Protein AF-A0A3D0X7X1-F1 (afdb_monomer)

Radius of gyration: 20.64 Å; Cα contacts (8 Å, |Δi|>4): 61; chains: 1; bounding box: 49×27×70 Å

Solvent-accessible surface area (backbone atoms only — not comparable to full-atom values): 7527 Å² total; per-residue (Å²): 131,89,84,85,72,47,76,47,77,50,76,68,65,94,91,40,70,48,79,48,80,41,84,71,51,63,87,87,46,38,72,70,54,45,52,5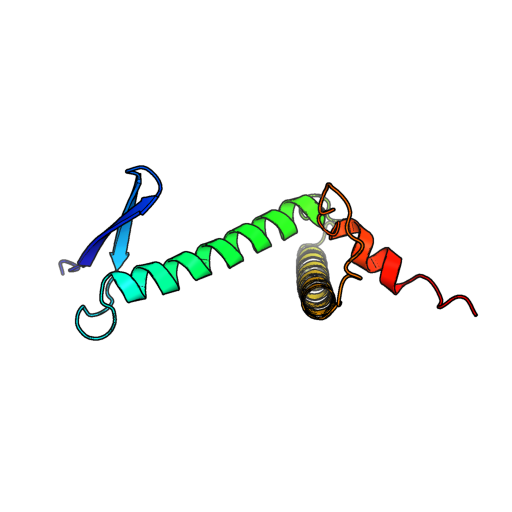5,56,54,56,54,51,53,54,53,55,51,49,54,50,46,48,47,72,66,67,43,72,85,66,70,91,55,90,50,69,72,54,40,51,51,54,51,50,54,52,52,52,50,48,53,52,52,52,52,51,57,73,68,51,79,73,79,87,66,93,58,101,66,85,76,73,80,57,73,82,48,51,65,59,66,70,68,50,75,82,76,130

Mean predicted aligned error: 12.29 Å

Sequence (117 aa):
MPVSLRIVRFQLKDGIFENIITNLSLEEFPPERLKWIYRKRWGIETSFRNLKCILALEQFRSKKTEHILQEIWARLILYNFCMEIVSHAKLPEKIRKHPHKIDIANVPLFLAAPSRP

Structure (mmCIF, N/CA/C/O backbone):
data_AF-A0A3D0X7X1-F1
#
_entry.id   AF-A0A3D0X7X1-F1
#
loop_
_atom_site.group_PDB
_atom_site.id
_atom_site.type_symbol
_atom_site.label_atom_id
_atom_site.label_alt_id
_atom_site.label_comp_id
_atom_site.label_asym_id
_atom_site.label_entity_id
_atom_site.label_seq_id
_atom_site.pdbx_PDB_ins_code
_atom_site.Cartn_x
_atom_site.Cartn_y
_atom_site.Cartn_z
_atom_site.occupancy
_atom_site.B_iso_or_equiv
_atom_site.auth_seq_id
_atom_site.auth_comp_id
_atom_site.auth_asym_id
_atom_site.auth_atom_id
_atom_site.pdbx_PDB_model_num
ATOM 1 N N . MET A 1 1 ? -5.543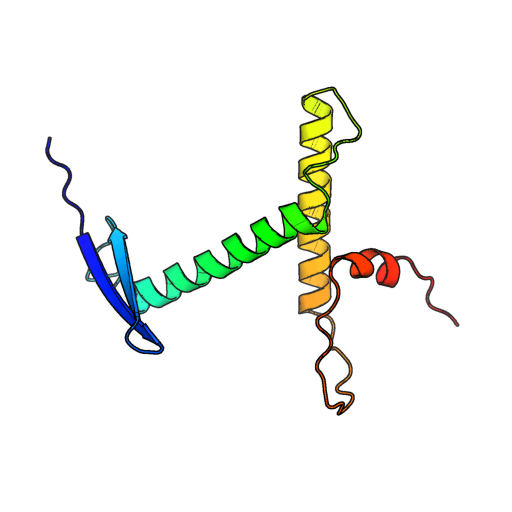 5.497 28.454 1.00 66.62 1 MET A N 1
ATOM 2 C CA . MET A 1 1 ? -6.954 5.543 28.011 1.00 66.62 1 MET A CA 1
ATOM 3 C C . MET A 1 1 ? -7.212 4.340 27.118 1.00 66.62 1 MET A C 1
ATOM 5 O O . MET A 1 1 ? -6.344 4.059 26.296 1.00 66.62 1 MET A O 1
ATOM 9 N N . PRO A 1 2 ? -8.324 3.608 27.283 1.00 84.50 2 PRO A N 1
ATOM 10 C CA . PRO A 1 2 ? -8.686 2.543 26.352 1.00 84.50 2 PRO A CA 1
ATOM 11 C C . PRO A 1 2 ? -9.065 3.135 24.984 1.00 84.50 2 PRO A C 1
ATOM 13 O O . PRO A 1 2 ? -9.739 4.161 24.917 1.00 84.50 2 PRO A O 1
ATOM 16 N N . VAL A 1 3 ? -8.618 2.499 23.898 1.00 85.25 3 VAL A N 1
ATOM 17 C CA . VAL A 1 3 ? -8.988 2.864 22.520 1.00 85.25 3 VAL A CA 1
ATOM 18 C C . VAL A 1 3 ? -10.194 2.021 22.112 1.00 85.25 3 VAL A C 1
ATOM 20 O O . VAL A 1 3 ? -10.130 0.795 22.163 1.00 85.25 3 VAL A O 1
ATOM 23 N N . SER A 1 4 ? -11.288 2.672 21.713 1.00 87.12 4 SER A N 1
ATOM 24 C CA . SER A 1 4 ? -12.462 1.997 21.149 1.00 87.12 4 SER A CA 1
ATOM 25 C C . SER A 1 4 ? -12.287 1.818 19.642 1.00 87.12 4 SER A C 1
ATOM 27 O O . SER A 1 4 ? -11.909 2.758 18.943 1.00 87.12 4 SER A O 1
ATOM 29 N N . LEU A 1 5 ? -12.547 0.610 19.144 1.00 91.81 5 LEU A N 1
ATOM 30 C CA . LEU A 1 5 ? -12.426 0.250 17.733 1.00 91.81 5 LEU A CA 1
ATOM 31 C C . LEU A 1 5 ? -13.700 -0.458 17.276 1.00 91.81 5 LEU A C 1
ATOM 33 O O . LEU A 1 5 ? -14.259 -1.283 17.998 1.00 91.81 5 LEU A O 1
ATOM 37 N N . ARG A 1 6 ? -14.137 -0.169 16.050 1.00 93.00 6 ARG A N 1
ATOM 38 C CA . ARG A 1 6 ? -15.273 -0.835 15.416 1.00 93.00 6 ARG A CA 1
ATOM 39 C C . ARG A 1 6 ? -14.777 -2.025 14.604 1.00 93.00 6 ARG A C 1
ATOM 41 O O . ARG A 1 6 ? -13.871 -1.888 13.784 1.00 93.00 6 ARG A O 1
ATOM 48 N N . ILE A 1 7 ? -15.413 -3.176 14.800 1.00 94.06 7 ILE A N 1
ATOM 49 C CA . ILE A 1 7 ? -15.170 -4.388 14.012 1.00 94.06 7 ILE A CA 1
ATOM 50 C C . ILE A 1 7 ? -16.338 -4.571 13.048 1.00 94.06 7 ILE A C 1
ATOM 52 O O . ILE A 1 7 ? -17.499 -4.552 13.454 1.00 94.06 7 ILE A O 1
ATOM 56 N N . VAL A 1 8 ? -16.035 -4.743 11.766 1.00 94.25 8 VAL A N 1
ATOM 57 C CA . VAL A 1 8 ? -17.024 -4.964 10.711 1.00 94.25 8 VAL A CA 1
ATOM 58 C C . VAL A 1 8 ? -16.704 -6.271 10.006 1.00 94.25 8 VAL A C 1
ATOM 60 O O . VAL A 1 8 ? -15.589 -6.457 9.526 1.00 94.25 8 VAL A O 1
ATOM 63 N N . ARG A 1 9 ? -17.691 -7.166 9.930 1.00 93.56 9 ARG A N 1
ATOM 64 C CA . ARG A 1 9 ? -17.598 -8.441 9.215 1.00 93.56 9 ARG A CA 1
ATOM 65 C C . ARG A 1 9 ? -18.588 -8.445 8.063 1.00 93.56 9 ARG A C 1
ATOM 67 O O . ARG A 1 9 ? -19.771 -8.199 8.275 1.00 93.56 9 ARG A O 1
ATOM 74 N N . PHE A 1 10 ? -18.119 -8.754 6.862 1.00 91.12 10 PHE A N 1
ATOM 75 C CA . PHE A 1 10 ? -18.982 -8.949 5.698 1.00 91.12 10 PHE A CA 1
ATOM 76 C C . PHE A 1 10 ? -18.546 -10.171 4.893 1.00 91.12 10 PHE A C 1
ATOM 78 O O . PHE A 1 10 ? -17.385 -10.582 4.915 1.00 91.12 10 PHE A O 1
ATOM 85 N N . GLN A 1 11 ? -19.504 -10.775 4.192 1.00 88.69 11 GLN A N 1
ATOM 86 C CA . GLN A 1 11 ? -19.258 -11.936 3.347 1.00 88.69 11 GLN A CA 1
ATOM 87 C C . GLN A 1 11 ? -18.754 -11.494 1.966 1.00 88.69 11 GLN A C 1
ATOM 89 O O . GLN A 1 11 ? -19.269 -10.544 1.358 1.00 88.69 11 GLN A O 1
ATOM 94 N N . LEU A 1 12 ? -17.723 -12.183 1.484 1.00 84.50 12 LEU A N 1
ATOM 95 C CA . LEU A 1 12 ? -17.198 -12.084 0.127 1.00 84.50 12 LEU A CA 1
ATOM 96 C C . LEU A 1 12 ? -17.932 -13.096 -0.771 1.00 84.50 12 LEU A C 1
ATOM 98 O O . LEU A 1 12 ? -19.160 -13.093 -0.823 1.00 84.50 12 LEU A O 1
ATOM 102 N N . LYS A 1 13 ? -17.193 -13.933 -1.504 1.00 84.81 13 LYS A N 1
ATOM 103 C CA . LYS A 1 13 ? -17.720 -15.043 -2.306 1.00 84.81 13 LYS A CA 1
ATOM 104 C C . LYS A 1 13 ? -17.460 -16.366 -1.586 1.00 84.81 13 LYS A C 1
ATOM 106 O O . LYS A 1 13 ? -16.578 -16.436 -0.734 1.00 84.81 13 LYS A O 1
ATOM 111 N N . ASP A 1 14 ? -18.242 -17.387 -1.925 1.00 82.44 14 ASP A N 1
ATOM 112 C CA . ASP A 1 14 ? -17.987 -18.784 -1.545 1.00 82.44 14 ASP A CA 1
ATOM 113 C C . ASP A 1 14 ? -17.861 -19.024 -0.028 1.00 82.44 14 ASP A C 1
ATOM 115 O O . ASP A 1 14 ? -17.032 -19.797 0.437 1.00 82.44 14 ASP A O 1
ATOM 119 N N . GLY A 1 15 ? -18.670 -18.323 0.776 1.00 86.19 15 GLY A N 1
ATOM 120 C CA . GLY A 1 15 ? -18.666 -18.494 2.239 1.00 86.19 15 GLY A CA 1
ATOM 121 C C . GLY A 1 15 ? -17.485 -17.842 2.967 1.00 86.19 15 GLY A C 1
ATOM 122 O O . GLY A 1 15 ? -17.416 -17.915 4.193 1.00 86.19 15 GLY A O 1
ATOM 123 N N . ILE A 1 16 ? -16.579 -17.171 2.250 1.00 88.94 16 ILE A N 1
ATOM 124 C CA . ILE A 1 16 ? -15.431 -16.479 2.842 1.00 88.94 16 ILE A CA 1
ATOM 125 C C . ILE A 1 16 ? -15.894 -15.158 3.461 1.00 88.94 16 ILE A C 1
ATOM 127 O O . ILE A 1 16 ? -16.648 -14.396 2.852 1.00 88.94 16 ILE A O 1
ATOM 131 N N . PHE A 1 17 ? -15.416 -14.870 4.670 1.00 89.81 17 PHE A N 1
ATOM 132 C CA . PHE A 1 17 ? -15.679 -13.618 5.375 1.00 89.81 17 PHE A CA 1
ATOM 133 C C . PHE A 1 17 ? -14.417 -12.778 5.481 1.00 89.81 17 PHE A C 1
ATOM 135 O O . PHE A 1 17 ? -13.327 -13.302 5.700 1.00 89.81 17 PHE A O 1
ATOM 142 N N . GLU A 1 18 ? -14.595 -11.469 5.398 1.00 89.31 18 GLU A N 1
ATOM 14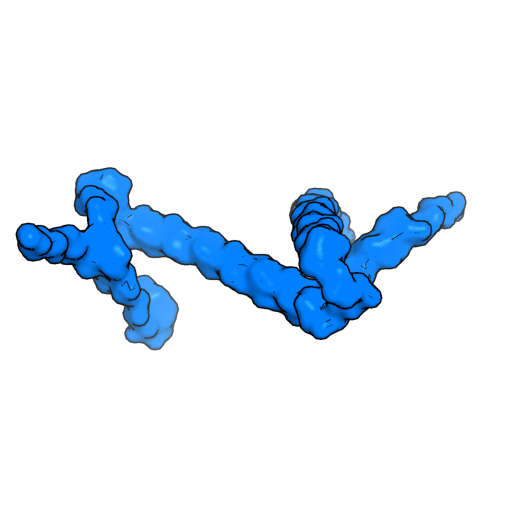3 C CA . GLU A 1 18 ? -13.548 -10.491 5.647 1.00 89.31 18 GLU A CA 1
ATOM 144 C C . GLU A 1 18 ? -13.904 -9.683 6.895 1.00 89.31 18 GLU A C 1
ATOM 146 O O . GLU A 1 18 ? -15.065 -9.311 7.100 1.00 89.31 18 GLU A O 1
ATOM 151 N N . ASN A 1 19 ? -12.906 -9.459 7.752 1.00 93.19 19 ASN A N 1
ATOM 152 C CA . ASN A 1 19 ? -13.048 -8.722 9.002 1.00 93.19 19 ASN A CA 1
ATOM 153 C C . ASN A 1 19 ? -12.168 -7.476 8.944 1.00 93.19 19 ASN A C 1
ATOM 155 O O . ASN A 1 19 ? -10.960 -7.577 8.736 1.00 93.19 19 ASN A O 1
ATOM 159 N N . ILE A 1 20 ? -12.769 -6.313 9.163 1.00 92.62 20 ILE A N 1
ATOM 160 C CA . ILE A 1 20 ? -12.081 -5.025 9.168 1.00 92.62 20 ILE A CA 1
ATOM 161 C C . ILE A 1 20 ? -12.204 -4.397 10.548 1.00 92.62 20 ILE A C 1
ATOM 163 O O . ILE A 1 20 ? -13.292 -4.329 11.118 1.00 92.62 20 ILE 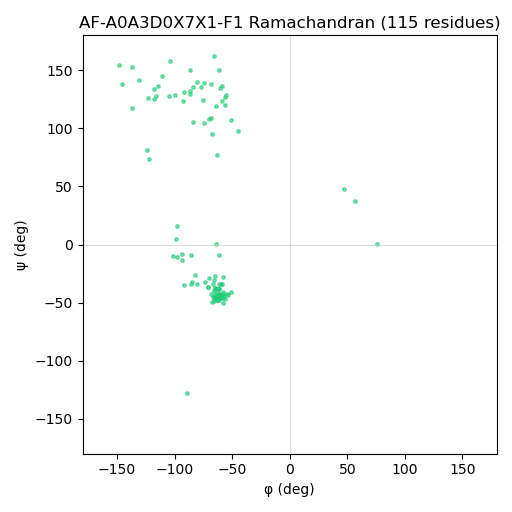A O 1
ATOM 167 N N . ILE A 1 21 ? -11.080 -3.891 11.049 1.00 93.75 21 ILE A N 1
ATOM 168 C CA . ILE A 1 21 ? -11.019 -3.027 12.226 1.00 93.75 21 ILE A CA 1
ATOM 169 C C . ILE A 1 21 ? -10.893 -1.587 11.733 1.00 93.75 21 ILE A C 1
ATOM 171 O O . ILE A 1 21 ? -10.040 -1.285 10.898 1.00 93.75 21 ILE A O 1
ATOM 175 N N . THR A 1 22 ? -11.752 -0.696 12.217 1.00 92.88 22 THR A N 1
ATOM 176 C CA . THR A 1 22 ? -11.776 0.701 11.780 1.00 92.88 22 THR A CA 1
ATOM 177 C C . THR A 1 22 ? -12.213 1.643 12.900 1.00 92.88 22 THR A C 1
ATOM 179 O O . THR A 1 22 ? -12.919 1.248 13.825 1.00 92.88 22 THR A O 1
ATOM 182 N N . ASN A 1 23 ? -11.794 2.903 12.811 1.00 93.56 23 ASN A N 1
ATOM 183 C CA . ASN A 1 23 ? -12.307 4.016 13.611 1.00 93.56 23 ASN A CA 1
ATOM 184 C C . ASN A 1 23 ? -13.360 4.846 12.848 1.00 93.56 23 ASN A C 1
ATOM 186 O O . ASN A 1 23 ? -13.805 5.874 13.350 1.00 93.56 23 ASN A O 1
ATOM 190 N N . LEU A 1 24 ? -13.741 4.425 11.637 1.00 92.56 24 LEU A N 1
ATOM 191 C CA . LEU A 1 24 ? -14.714 5.125 10.804 1.00 92.56 24 LEU A CA 1
ATOM 192 C C . LEU A 1 24 ? -16.148 4.932 11.325 1.00 92.56 24 LEU A C 1
ATOM 194 O O . LEU A 1 24 ? -16.545 3.824 11.716 1.00 92.56 24 LEU A O 1
ATOM 198 N N . SER A 1 25 ? -16.932 6.013 11.287 1.00 92.56 25 SER A N 1
ATOM 199 C CA . SER A 1 25 ? -18.314 6.057 11.779 1.00 92.56 25 SER A CA 1
ATOM 200 C C . SER A 1 25 ? -19.232 5.091 11.024 1.00 92.56 25 SER A C 1
ATOM 202 O O . SER A 1 25 ? -19.013 4.765 9.853 1.00 92.56 25 SER A O 1
ATOM 204 N N . LEU A 1 26 ? -20.258 4.586 11.709 1.00 91.81 26 LEU A N 1
ATOM 205 C CA . LEU A 1 26 ? -21.236 3.672 11.112 1.00 91.81 26 LEU A CA 1
ATOM 206 C C . LEU A 1 26 ? -22.143 4.399 10.121 1.00 91.81 26 LEU A C 1
ATOM 208 O O . LEU A 1 26 ? -22.478 3.834 9.081 1.00 91.81 26 LEU A O 1
ATOM 212 N N . GLU A 1 27 ? -22.485 5.644 10.435 1.00 93.00 27 GLU A N 1
ATOM 213 C CA . GLU A 1 27 ? -23.399 6.491 9.680 1.00 93.00 27 GLU A CA 1
ATOM 214 C C . GLU A 1 27 ? -22.812 6.861 8.313 1.00 93.00 27 GLU A C 1
ATOM 216 O O . GLU A 1 27 ? -23.489 6.752 7.293 1.00 93.00 27 GLU A O 1
ATOM 221 N N . GLU A 1 28 ? -21.534 7.249 8.268 1.00 93.50 28 GLU A N 1
ATOM 222 C CA . GLU A 1 28 ? -20.876 7.648 7.019 1.00 93.50 28 GLU A CA 1
ATOM 223 C C . GLU A 1 28 ? -20.296 6.445 6.257 1.00 93.50 28 GLU A C 1
ATOM 225 O O . GLU A 1 28 ? -20.307 6.414 5.017 1.00 93.50 28 GLU A O 1
ATOM 230 N N . PHE A 1 29 ? -19.822 5.430 6.993 1.00 93.94 29 PHE A N 1
ATOM 231 C CA . PHE A 1 29 ? -19.178 4.230 6.460 1.00 93.94 29 PHE A CA 1
ATOM 232 C C . PHE A 1 29 ? -19.911 2.952 6.901 1.00 93.94 29 PHE A C 1
ATOM 234 O O . PHE A 1 29 ? -19.412 2.174 7.733 1.00 93.94 29 PHE A O 1
ATOM 241 N N . PRO A 1 30 ? -21.091 2.678 6.316 1.00 93.81 30 PRO A N 1
ATOM 242 C CA . PRO A 1 30 ? -21.769 1.404 6.505 1.00 93.81 30 PRO A CA 1
ATOM 243 C C . PRO A 1 30 ? -20.950 0.248 5.893 1.00 93.81 30 PRO A C 1
ATOM 245 O O . PRO A 1 30 ? -20.073 0.485 5.052 1.00 93.81 30 PRO A O 1
ATOM 248 N N . PRO A 1 31 ? -21.226 -1.015 6.275 1.00 92.50 31 PRO A N 1
ATOM 249 C CA . PRO A 1 31 ? -20.452 -2.180 5.834 1.00 92.50 31 PRO A CA 1
ATOM 250 C C . PRO A 1 31 ? -20.248 -2.284 4.316 1.00 92.50 31 PRO A C 1
ATOM 252 O O . PRO A 1 31 ? -19.135 -2.551 3.872 1.00 92.50 31 PRO A O 1
ATOM 255 N N . GLU A 1 32 ? -21.271 -1.993 3.508 1.00 90.88 32 GLU A N 1
ATOM 256 C CA . GLU A 1 32 ? -21.165 -2.035 2.040 1.00 90.88 32 GLU A CA 1
ATOM 257 C C . GLU A 1 32 ? -20.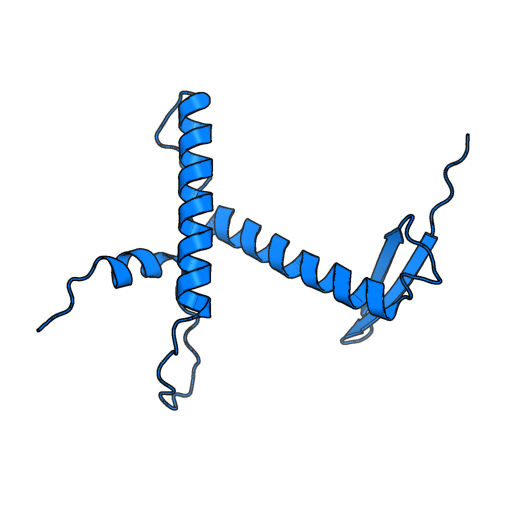195 -0.985 1.484 1.00 90.88 32 GLU A C 1
ATOM 259 O O . GLU A 1 32 ? -19.411 -1.256 0.569 1.00 90.88 32 GLU A O 1
ATOM 264 N N . ARG A 1 33 ? -20.179 0.212 2.082 1.00 91.62 33 ARG A N 1
ATOM 265 C CA . ARG A 1 33 ? -19.234 1.263 1.700 1.00 91.62 33 ARG A CA 1
ATOM 266 C C . ARG A 1 33 ? -17.812 0.876 2.088 1.00 91.62 33 ARG A C 1
ATOM 268 O O . ARG 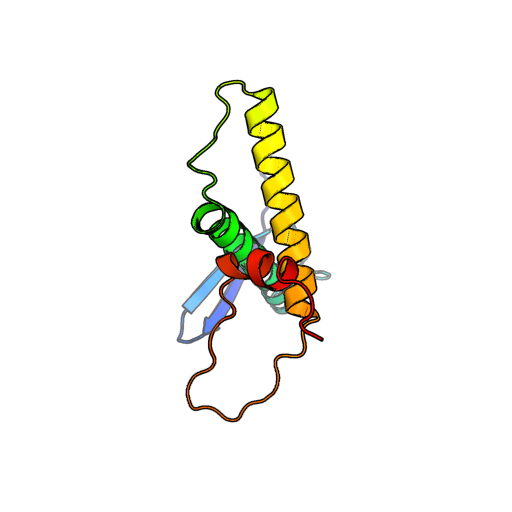A 1 33 ? -16.902 1.037 1.279 1.00 91.62 33 ARG A O 1
ATOM 275 N N . LEU A 1 34 ? -17.622 0.314 3.284 1.00 92.25 34 LEU A N 1
ATOM 276 C CA . LEU A 1 34 ? -16.323 -0.205 3.721 1.00 92.25 34 LEU A CA 1
ATOM 277 C C . LEU A 1 34 ? -15.824 -1.313 2.796 1.00 92.25 34 LEU A C 1
ATOM 279 O O . LEU A 1 34 ? -14.675 -1.262 2.370 1.00 92.25 34 LEU A O 1
ATOM 283 N N . LYS A 1 35 ? -16.689 -2.254 2.409 1.00 90.38 35 LYS A N 1
ATOM 284 C CA . LYS A 1 35 ? -16.373 -3.313 1.444 1.00 90.38 35 LYS A CA 1
ATOM 285 C C . LYS A 1 35 ? -15.897 -2.739 0.108 1.00 90.38 35 LYS A C 1
ATOM 287 O O . LYS A 1 35 ? -14.892 -3.194 -0.438 1.00 90.38 35 LYS A O 1
ATOM 292 N N . TRP A 1 36 ? -16.564 -1.707 -0.410 1.00 89.06 36 TRP A N 1
ATOM 293 C CA . TRP A 1 36 ? -16.151 -1.042 -1.649 1.00 89.06 36 TRP A CA 1
ATOM 294 C C . TRP A 1 36 ? -14.801 -0.320 -1.522 1.00 89.06 36 TRP A C 1
ATOM 296 O O . TRP A 1 36 ? -13.942 -0.483 -2.392 1.00 89.06 36 TRP A O 1
ATOM 306 N N . ILE A 1 37 ? -14.581 0.439 -0.442 1.00 89.62 37 ILE A N 1
ATOM 307 C CA . ILE A 1 37 ? -13.311 1.146 -0.195 1.00 89.62 37 ILE A CA 1
ATOM 308 C C . ILE A 1 37 ? -12.174 0.138 -0.011 1.00 89.62 37 ILE A C 1
ATOM 310 O O . ILE A 1 37 ? -11.121 0.265 -0.635 1.00 89.62 37 ILE A O 1
ATOM 314 N N . TYR A 1 38 ? -12.388 -0.898 0.798 1.00 87.62 38 TYR A N 1
ATOM 315 C CA . TYR A 1 38 ? -11.368 -1.901 1.079 1.00 87.62 38 TYR A CA 1
ATOM 316 C C . TYR A 1 38 ? -11.024 -2.726 -0.163 1.00 87.62 38 TYR A C 1
ATOM 318 O O . TYR A 1 38 ? -9.856 -3.007 -0.415 1.00 87.62 38 TYR A O 1
ATOM 326 N N . ARG A 1 39 ? -12.000 -2.992 -1.041 1.00 85.25 39 ARG A N 1
ATOM 327 C CA . ARG A 1 39 ? -11.733 -3.589 -2.357 1.00 85.25 39 ARG A CA 1
ATOM 328 C C . ARG A 1 39 ? -10.801 -2.730 -3.220 1.00 85.25 39 ARG A C 1
ATOM 330 O O . ARG A 1 39 ? -10.002 -3.288 -3.970 1.00 85.25 39 ARG A O 1
ATOM 337 N N . LYS A 1 40 ? -10.853 -1.395 -3.130 1.00 85.88 40 LYS A N 1
ATOM 338 C CA . LYS A 1 40 ? -9.904 -0.526 -3.858 1.00 85.88 40 LYS A CA 1
ATOM 339 C C . LYS A 1 40 ? -8.468 -0.684 -3.358 1.00 85.88 40 LYS A C 1
ATOM 341 O O . LYS A 1 40 ? -7.544 -0.585 -4.161 1.00 85.88 40 LYS A O 1
ATOM 346 N N . ARG A 1 41 ? -8.279 -0.996 -2.071 1.00 85.31 41 ARG A N 1
ATOM 347 C CA . ARG A 1 41 ? -6.963 -1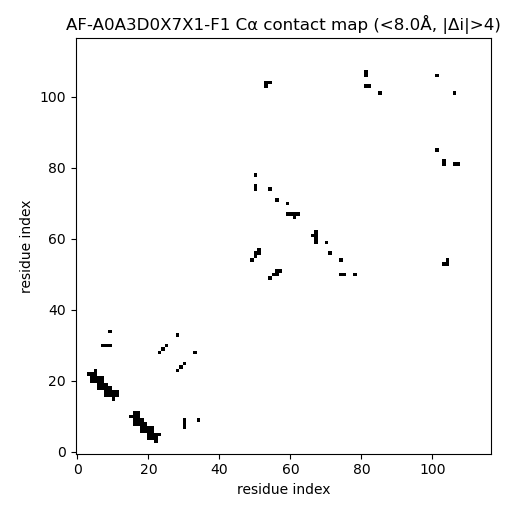.278 -1.474 1.00 85.31 41 ARG A CA 1
ATOM 348 C C . ARG A 1 41 ? -6.260 -2.446 -2.168 1.00 85.31 41 ARG A C 1
ATOM 350 O O . ARG A 1 41 ? -5.074 -2.347 -2.463 1.00 85.31 41 ARG A O 1
ATOM 357 N N . TRP A 1 42 ? -6.999 -3.504 -2.505 1.00 79.75 42 TRP A N 1
ATOM 358 C CA . TRP A 1 42 ? -6.450 -4.678 -3.197 1.00 79.75 42 TRP A CA 1
ATOM 359 C C . TRP A 1 42 ? -5.819 -4.335 -4.556 1.00 79.75 42 TRP A C 1
ATOM 361 O O . TRP A 1 42 ? -4.813 -4.925 -4.958 1.00 79.75 42 TRP A O 1
ATOM 371 N N . GLY A 1 43 ? -6.385 -3.345 -5.256 1.00 78.56 43 GLY A N 1
ATOM 372 C CA . GLY A 1 43 ? -5.808 -2.828 -6.497 1.00 78.56 43 GLY A CA 1
ATOM 373 C C . GLY A 1 43 ? -4.393 -2.292 -6.277 1.00 78.56 43 GLY A C 1
ATOM 374 O O . GLY A 1 43 ? -3.478 -2.663 -7.003 1.00 78.56 43 GLY A O 1
ATOM 375 N N . ILE A 1 44 ? -4.197 -1.508 -5.215 1.00 80.94 44 ILE A N 1
ATOM 376 C CA . ILE A 1 44 ? -2.893 -0.944 -4.842 1.00 80.94 44 ILE A CA 1
ATOM 377 C C . ILE A 1 44 ? -1.901 -2.048 -4.451 1.00 80.94 44 ILE A C 1
ATOM 379 O O . ILE A 1 44 ? -0.756 -2.028 -4.896 1.00 80.94 44 ILE A O 1
ATOM 383 N N . GLU A 1 45 ? -2.324 -3.039 -3.663 1.00 80.25 45 GLU A N 1
ATOM 384 C CA . GLU A 1 45 ? -1.461 -4.168 -3.275 1.00 80.25 45 GLU A CA 1
ATOM 385 C C . GLU A 1 45 ? -0.987 -4.975 -4.487 1.00 80.25 45 GLU A C 1
ATOM 387 O O . GLU A 1 45 ? 0.190 -5.329 -4.589 1.00 80.25 45 GLU A O 1
ATOM 392 N N . THR A 1 46 ? -1.889 -5.212 -5.440 1.00 79.25 46 THR A N 1
ATOM 393 C CA . THR A 1 46 ? -1.557 -5.883 -6.701 1.00 79.25 46 THR A CA 1
ATOM 394 C C . THR A 1 46 ? -0.563 -5.052 -7.514 1.00 79.25 46 THR A C 1
ATOM 396 O O . THR A 1 46 ? 0.413 -5.601 -8.027 1.00 79.25 46 THR A O 1
ATOM 399 N N . SER A 1 47 ? -0.749 -3.731 -7.580 1.00 76.25 47 SER A N 1
ATOM 400 C CA . SER A 1 47 ? 0.186 -2.821 -8.247 1.00 76.25 47 SER A CA 1
ATOM 401 C C . SER A 1 47 ? 1.570 -2.832 -7.600 1.00 76.25 47 SER A C 1
ATOM 403 O O . SER A 1 47 ? 2.565 -2.948 -8.308 1.00 76.25 47 SER A O 1
ATOM 405 N N . PHE A 1 48 ? 1.668 -2.803 -6.266 1.00 75.56 48 PHE A N 1
ATOM 406 C CA . PHE A 1 48 ? 2.958 -2.913 -5.575 1.00 75.56 48 PHE A CA 1
ATOM 407 C C . PHE A 1 48 ? 3.624 -4.274 -5.778 1.00 75.56 48 PHE A C 1
ATOM 409 O O . PHE A 1 48 ? 4.845 -4.337 -5.920 1.00 75.56 48 PHE A O 1
ATOM 416 N N . ARG A 1 49 ? 2.851 -5.365 -5.819 1.00 78.31 49 ARG A N 1
ATOM 417 C CA . ARG A 1 49 ? 3.384 -6.690 -6.163 1.00 78.31 49 ARG A CA 1
ATOM 418 C C . ARG A 1 49 ? 3.968 -6.691 -7.573 1.00 78.31 49 ARG A C 1
ATOM 420 O O . ARG A 1 49 ? 5.093 -7.142 -7.759 1.00 78.31 49 ARG A O 1
ATOM 427 N N . ASN A 1 50 ? 3.234 -6.150 -8.541 1.00 72.38 50 ASN A N 1
ATOM 428 C CA . ASN A 1 50 ? 3.703 -6.020 -9.917 1.00 72.38 50 ASN A CA 1
ATOM 429 C C . ASN A 1 50 ? 4.957 -5.145 -9.990 1.00 72.38 50 ASN A C 1
ATOM 431 O O . ASN A 1 50 ? 5.924 -5.537 -10.625 1.00 72.38 50 ASN A O 1
ATOM 435 N N . LEU A 1 51 ? 4.992 -4.018 -9.280 1.00 74.12 51 LEU A N 1
ATOM 436 C CA . LEU A 1 51 ? 6.164 -3.149 -9.207 1.00 74.12 51 LEU A CA 1
ATOM 437 C C . LEU A 1 51 ? 7.403 -3.909 -8.707 1.00 74.12 51 LEU A C 1
ATOM 439 O O . LEU A 1 51 ? 8.469 -3.819 -9.310 1.00 74.12 51 LEU A O 1
ATOM 443 N N . LYS A 1 52 ? 7.260 -4.691 -7.629 1.00 73.31 52 LYS A N 1
ATOM 444 C CA . LYS A 1 52 ? 8.359 -5.476 -7.048 1.00 73.31 52 LYS A CA 1
ATOM 445 C C . LYS A 1 52 ? 8.837 -6.585 -7.985 1.00 73.31 52 LYS A C 1
ATOM 447 O O . LYS A 1 52 ? 10.035 -6.689 -8.228 1.00 73.31 52 LYS A O 1
ATOM 452 N N . CYS A 1 53 ? 7.909 -7.374 -8.529 1.00 68.44 53 CYS A N 1
ATOM 453 C CA . CYS A 1 53 ? 8.234 -8.557 -9.325 1.00 68.44 53 CYS A CA 1
ATOM 454 C C . CYS A 1 53 ? 8.606 -8.241 -10.785 1.00 68.44 53 CYS A C 1
ATOM 456 O O . CYS A 1 53 ? 9.433 -8.942 -11.354 1.00 68.44 53 CYS A O 1
ATOM 458 N N . ILE A 1 54 ? 8.000 -7.222 -11.405 1.00 64.94 54 ILE A N 1
ATOM 459 C CA . ILE A 1 54 ? 8.147 -6.930 -12.845 1.00 64.94 54 ILE A CA 1
ATOM 460 C C . ILE A 1 54 ? 9.289 -5.944 -13.107 1.00 64.94 54 ILE A C 1
ATOM 462 O O . ILE A 1 54 ? 9.991 -6.077 -14.102 1.00 64.94 54 ILE A O 1
ATOM 466 N N . LEU A 1 55 ? 9.524 -4.971 -12.220 1.00 63.78 55 LEU A N 1
ATOM 467 C CA . LEU A 1 55 ? 10.539 -3.927 -12.444 1.00 63.78 55 LEU A CA 1
ATOM 468 C C . LEU A 1 55 ? 11.876 -4.208 -11.757 1.00 63.78 55 LEU A C 1
ATOM 470 O O . LEU A 1 55 ? 12.694 -3.295 -11.614 1.00 63.78 55 LEU A O 1
ATOM 474 N N . ALA A 1 56 ? 12.085 -5.457 -11.330 1.00 65.00 56 ALA A N 1
ATOM 475 C CA . ALA A 1 56 ? 13.314 -5.920 -10.696 1.00 65.00 56 ALA A CA 1
ATOM 476 C C . ALA A 1 56 ? 13.800 -4.961 -9.593 1.00 65.00 56 ALA A C 1
ATOM 478 O O . ALA A 1 56 ? 14.974 -4.599 -9.540 1.00 65.00 56 ALA A O 1
ATOM 479 N N . LEU A 1 57 ? 12.900 -4.547 -8.691 1.00 63.03 57 LEU A N 1
ATOM 480 C CA . LEU A 1 57 ? 13.259 -3.729 -7.519 1.00 63.03 57 LEU A CA 1
ATOM 481 C C . LEU A 1 57 ? 14.189 -4.462 -6.531 1.00 63.03 57 LEU A C 1
ATOM 483 O O . LEU A 1 57 ? 14.560 -3.905 -5.506 1.00 63.03 57 LEU A O 1
ATOM 487 N N . GLU A 1 58 ? 14.570 -5.700 -6.834 1.00 63.03 58 GLU A N 1
ATOM 488 C CA . GLU A 1 58 ? 15.575 -6.485 -6.115 1.00 63.03 58 GLU A CA 1
ATOM 489 C C . GLU A 1 58 ? 16.981 -6.349 -6.735 1.00 63.03 58 GLU A C 1
ATOM 491 O O . GLU A 1 58 ? 17.961 -6.800 -6.150 1.00 63.03 58 GLU A O 1
ATOM 496 N N . GLN A 1 59 ? 17.105 -5.706 -7.904 1.00 72.12 59 GLN A N 1
ATOM 497 C CA . GLN A 1 59 ? 18.354 -5.551 -8.655 1.00 72.12 59 GLN A CA 1
ATOM 498 C C . GLN A 1 59 ? 18.640 -4.067 -8.918 1.00 72.12 59 GLN A C 1
ATOM 500 O O . GLN A 1 59 ? 18.358 -3.516 -9.987 1.00 72.12 59 GLN A O 1
ATOM 505 N N . PHE A 1 60 ? 19.206 -3.403 -7.911 1.00 81.88 60 PHE A N 1
ATOM 506 C CA . PHE A 1 60 ? 19.693 -2.029 -8.032 1.00 81.88 60 PHE A CA 1
ATOM 507 C C . PHE A 1 60 ? 21.064 -1.998 -8.702 1.00 81.88 60 PHE A C 1
ATOM 509 O O . PHE A 1 60 ? 21.922 -2.836 -8.420 1.00 81.88 60 PHE A O 1
ATOM 516 N N . ARG A 1 61 ? 21.288 -1.016 -9.583 1.00 83.69 61 ARG A N 1
ATOM 517 C CA . ARG A 1 61 ? 22.601 -0.840 -10.223 1.00 83.69 61 ARG A CA 1
ATOM 518 C C . ARG A 1 61 ? 23.549 -0.028 -9.356 1.00 83.69 61 ARG A C 1
ATOM 520 O O . ARG A 1 61 ? 24.757 -0.255 -9.387 1.00 83.69 61 ARG A O 1
ATOM 527 N N . SER A 1 62 ? 23.018 0.907 -8.578 1.00 85.62 62 SER A N 1
ATOM 528 C CA . SER A 1 62 ? 23.808 1.695 -7.645 1.00 85.62 62 SER A CA 1
ATOM 529 C C . SER A 1 62 ? 23.973 1.012 -6.288 1.00 85.62 62 SER A C 1
ATOM 531 O O . SER A 1 62 ? 23.091 0.308 -5.806 1.00 85.62 62 SER A O 1
ATOM 533 N N . LYS A 1 63 ? 25.106 1.293 -5.634 1.00 87.75 63 LYS A N 1
ATOM 534 C CA . LYS A 1 63 ? 25.381 0.940 -4.230 1.00 87.75 63 LYS A CA 1
ATOM 535 C C . LYS A 1 63 ? 25.204 2.124 -3.270 1.00 87.75 63 LYS A C 1
ATOM 537 O O . LYS A 1 63 ? 25.249 1.937 -2.061 1.00 87.75 63 LYS A O 1
ATOM 542 N N . LYS A 1 64 ? 25.028 3.347 -3.793 1.00 93.12 64 LYS A N 1
ATOM 543 C CA . LYS A 1 64 ? 24.770 4.551 -2.986 1.00 93.12 64 LYS A CA 1
ATOM 544 C C . LYS A 1 64 ? 23.274 4.688 -2.711 1.00 93.12 64 LYS A C 1
ATOM 546 O O . LYS A 1 64 ? 22.490 4.689 -3.658 1.00 93.12 64 LYS A O 1
ATOM 551 N N . THR A 1 65 ? 22.901 4.888 -1.448 1.00 91.62 65 THR A N 1
ATOM 552 C CA . THR A 1 65 ? 21.502 4.987 -0.991 1.00 91.62 65 THR A CA 1
ATOM 553 C C . THR A 1 65 ? 20.689 6.032 -1.755 1.00 91.62 65 THR A C 1
ATOM 555 O O . THR A 1 65 ? 19.572 5.755 -2.181 1.00 91.62 65 THR A O 1
ATOM 558 N N . GLU A 1 66 ? 21.261 7.212 -1.993 1.00 93.94 66 GLU A N 1
ATOM 559 C CA . GLU A 1 66 ? 20.602 8.305 -2.724 1.00 93.94 66 GLU A CA 1
ATOM 560 C C . GLU A 1 66 ? 20.214 7.896 -4.151 1.00 93.94 66 GLU A C 1
ATOM 562 O O . GLU A 1 66 ? 19.098 8.133 -4.606 1.00 93.94 66 GLU A O 1
ATOM 567 N N . HIS A 1 67 ? 21.118 7.212 -4.848 1.00 92.19 67 HIS A N 1
ATOM 568 C CA . HIS A 1 67 ? 20.875 6.736 -6.206 1.00 92.19 67 HIS A CA 1
ATOM 569 C C . HIS A 1 67 ? 19.913 5.541 -6.228 1.00 92.19 67 HIS A C 1
ATOM 571 O O . HIS A 1 67 ? 19.134 5.413 -7.164 1.00 92.19 67 HIS A O 1
ATOM 577 N N . ILE A 1 68 ? 19.930 4.683 -5.200 1.00 90.06 68 ILE A N 1
ATOM 578 C CA . ILE A 1 68 ? 18.939 3.607 -5.046 1.00 90.06 68 ILE A CA 1
ATOM 579 C C . ILE A 1 68 ? 17.536 4.212 -4.919 1.00 90.06 68 ILE A C 1
ATOM 581 O O . ILE A 1 68 ? 16.605 3.762 -5.582 1.00 90.06 68 ILE A O 1
ATOM 585 N N . LEU A 1 69 ? 17.380 5.280 -4.131 1.00 90.94 69 LEU A N 1
ATOM 586 C CA . LEU A 1 69 ? 16.113 6.005 -4.030 1.00 90.94 69 LEU A CA 1
ATOM 587 C C . LEU A 1 69 ? 15.689 6.586 -5.385 1.00 90.94 69 LEU A C 1
ATOM 589 O O . LEU A 1 69 ? 14.542 6.398 -5.785 1.00 90.94 69 LEU A O 1
ATOM 593 N N . GLN A 1 70 ? 16.600 7.228 -6.123 1.00 92.31 70 GLN A N 1
ATOM 594 C CA . GLN A 1 70 ? 16.315 7.722 -7.479 1.00 92.31 70 GLN A CA 1
ATOM 595 C C . GLN A 1 70 ? 15.866 6.594 -8.418 1.00 92.31 70 GLN A C 1
ATOM 597 O O . GLN A 1 70 ? 14.899 6.743 -9.161 1.00 92.31 70 GLN A O 1
ATOM 602 N N . GLU A 1 71 ? 16.531 5.444 -8.346 1.00 88.88 71 GLU A N 1
ATOM 603 C CA . GLU A 1 71 ? 16.210 4.237 -9.101 1.00 88.88 71 GLU A CA 1
ATOM 604 C C . GLU A 1 71 ? 14.812 3.680 -8.780 1.00 88.88 71 GLU A C 1
ATOM 606 O O . GLU A 1 71 ? 14.119 3.217 -9.693 1.00 88.88 71 GLU A O 1
ATOM 611 N N . ILE A 1 72 ? 14.387 3.732 -7.514 1.00 87.38 72 ILE A N 1
ATOM 612 C CA . ILE A 1 72 ? 13.034 3.353 -7.079 1.00 87.38 72 ILE A CA 1
ATOM 613 C C . ILE A 1 72 ? 12.007 4.342 -7.635 1.00 87.38 72 ILE A C 1
ATOM 615 O O . ILE A 1 72 ? 11.017 3.923 -8.239 1.00 87.38 72 ILE A O 1
ATOM 619 N N . TRP A 1 73 ? 12.249 5.646 -7.476 1.00 89.50 73 TRP A N 1
ATOM 620 C CA . TRP A 1 73 ? 11.338 6.688 -7.951 1.00 89.50 73 TRP A CA 1
ATOM 621 C C . TRP A 1 73 ? 11.160 6.652 -9.469 1.00 89.50 73 TRP A C 1
ATOM 623 O O . TRP A 1 73 ? 10.029 6.691 -9.947 1.00 89.50 73 TRP A O 1
ATOM 633 N N . ALA A 1 74 ? 12.245 6.493 -10.229 1.00 89.31 74 ALA A N 1
ATOM 634 C CA . ALA A 1 74 ? 12.190 6.381 -11.685 1.00 89.31 74 ALA A CA 1
ATOM 635 C C . ALA A 1 74 ? 11.347 5.175 -12.137 1.00 89.31 74 ALA A C 1
ATOM 637 O O . ALA A 1 74 ? 10.501 5.308 -13.022 1.00 89.31 74 ALA A O 1
ATOM 638 N N . ARG A 1 75 ? 11.521 4.011 -11.493 1.00 85.56 75 ARG A N 1
ATOM 639 C CA . ARG A 1 75 ? 10.728 2.802 -11.780 1.00 85.56 75 ARG A CA 1
ATOM 640 C C . ARG A 1 75 ? 9.251 2.983 -11.413 1.00 85.56 75 ARG A C 1
ATOM 642 O O . ARG A 1 75 ? 8.390 2.557 -12.177 1.00 85.56 75 ARG A O 1
ATOM 649 N N . LEU A 1 76 ? 8.946 3.640 -10.290 1.00 87.06 76 LEU A N 1
ATOM 650 C CA . LEU A 1 76 ? 7.570 3.939 -9.876 1.00 87.06 76 LEU A CA 1
ATOM 651 C C . LEU A 1 76 ? 6.865 4.870 -10.872 1.00 87.06 76 LEU A C 1
ATOM 653 O O . LEU A 1 76 ? 5.728 4.616 -11.264 1.00 87.06 76 LEU A O 1
ATOM 657 N N . ILE A 1 77 ? 7.552 5.926 -11.310 1.00 89.56 77 ILE A N 1
ATOM 658 C CA . ILE A 1 77 ? 7.033 6.873 -12.301 1.00 89.56 77 ILE A CA 1
ATOM 659 C C . ILE A 1 77 ? 6.782 6.159 -13.634 1.00 89.56 77 ILE A C 1
ATOM 661 O O . ILE A 1 77 ? 5.690 6.273 -14.191 1.00 89.56 77 ILE A O 1
ATOM 665 N N . LEU A 1 78 ? 7.749 5.367 -14.112 1.00 86.62 78 LEU A N 1
ATOM 666 C CA . LEU A 1 78 ? 7.609 4.582 -15.341 1.00 86.62 78 LEU A CA 1
ATOM 667 C C . LEU A 1 78 ? 6.413 3.626 -15.273 1.00 86.62 78 LEU A C 1
ATOM 669 O O . LEU A 1 78 ? 5.644 3.542 -16.229 1.00 86.62 78 LEU A O 1
ATOM 673 N N . TYR A 1 79 ? 6.237 2.932 -14.146 1.00 83.75 79 TYR A N 1
ATOM 674 C CA . TYR A 1 79 ? 5.094 2.050 -13.927 1.00 83.75 79 TYR A CA 1
ATOM 675 C C . TYR A 1 79 ? 3.768 2.793 -14.058 1.00 83.75 79 TYR A C 1
ATOM 677 O O . TYR A 1 79 ? 2.895 2.352 -14.803 1.00 83.75 79 TYR A O 1
ATOM 685 N N . ASN A 1 80 ? 3.630 3.930 -13.372 1.00 86.75 80 ASN A N 1
ATOM 686 C CA . ASN A 1 80 ? 2.406 4.725 -13.403 1.00 86.75 80 ASN A CA 1
ATOM 687 C C . ASN A 1 80 ? 2.077 5.180 -14.831 1.00 86.75 80 ASN A C 1
ATOM 689 O O . ASN A 1 80 ? 0.938 5.025 -15.264 1.00 86.75 80 ASN A O 1
ATOM 693 N N . PHE A 1 81 ? 3.073 5.644 -15.593 1.00 87.69 81 PHE A N 1
ATOM 694 C CA . PHE A 1 81 ? 2.878 5.993 -17.003 1.00 87.69 81 PHE A CA 1
ATOM 695 C C . PHE A 1 81 ? 2.486 4.789 -17.864 1.00 87.69 81 PHE A C 1
ATOM 697 O O . PHE A 1 81 ? 1.558 4.890 -18.663 1.00 87.69 81 PHE A O 1
ATOM 704 N N . CYS A 1 82 ? 3.141 3.637 -17.697 1.00 84.06 82 CYS A N 1
ATOM 705 C CA . CYS A 1 82 ? 2.789 2.429 -18.447 1.00 84.06 82 CYS A CA 1
ATOM 706 C C . CYS A 1 82 ? 1.350 1.990 -18.156 1.00 84.06 82 CYS A C 1
ATOM 708 O O . CYS A 1 82 ? 0.617 1.646 -19.079 1.00 84.06 82 CYS A O 1
ATOM 710 N N . MET A 1 83 ? 0.934 2.021 -16.887 1.00 81.88 83 MET A N 1
ATOM 711 C CA . MET A 1 83 ? -0.427 1.664 -16.484 1.00 81.88 83 MET A CA 1
ATOM 712 C C . MET A 1 83 ? -1.468 2.630 -17.050 1.00 81.88 83 MET A C 1
ATOM 714 O O . MET A 1 83 ? -2.522 2.180 -17.494 1.00 81.88 83 MET A O 1
ATOM 718 N N . GLU A 1 84 ? -1.164 3.927 -17.085 1.00 85.44 84 GLU A N 1
ATOM 719 C CA . GLU A 1 84 ? -2.034 4.939 -17.689 1.00 85.44 84 GLU A CA 1
ATOM 720 C C . GLU A 1 84 ? -2.210 4.701 -19.193 1.00 85.44 84 GLU A C 1
ATOM 722 O O . GLU A 1 84 ? -3.328 4.634 -19.702 1.00 85.44 84 GLU A O 1
ATOM 727 N N . ILE A 1 85 ? -1.107 4.467 -19.908 1.00 86.38 85 ILE A N 1
ATOM 728 C CA . ILE A 1 85 ? -1.134 4.157 -21.342 1.00 86.38 85 IL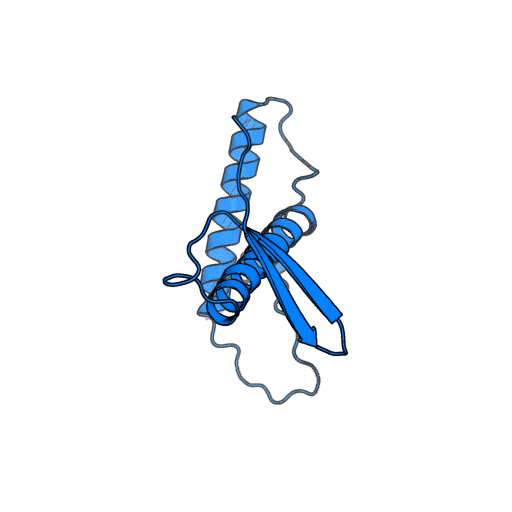E A CA 1
ATOM 729 C C . ILE A 1 85 ? -1.950 2.889 -21.603 1.00 86.38 85 ILE A C 1
ATOM 731 O O . ILE A 1 85 ? -2.792 2.868 -22.498 1.00 86.38 85 ILE A O 1
ATOM 735 N N . VAL A 1 86 ? -1.744 1.840 -20.804 1.00 82.88 86 VAL A N 1
ATOM 736 C CA . VAL A 1 86 ? -2.498 0.583 -20.903 1.00 82.88 86 VAL A CA 1
ATOM 737 C C . VAL A 1 86 ? -3.990 0.784 -20.630 1.00 82.88 86 VAL A C 1
ATOM 739 O O . VAL A 1 86 ? -4.809 0.172 -21.309 1.00 82.88 86 VAL A O 1
ATOM 742 N N . SER A 1 87 ? -4.350 1.649 -19.678 1.00 80.00 87 SER A N 1
ATOM 743 C CA . SER A 1 87 ? -5.744 1.989 -19.365 1.00 80.00 87 SER A CA 1
ATOM 744 C C . SER A 1 87 ? -6.462 2.640 -20.556 1.00 80.00 87 SER A C 1
ATOM 746 O O . SER A 1 87 ? -7.634 2.359 -20.810 1.00 80.00 87 SER A O 1
ATOM 748 N N . HIS A 1 88 ? -5.751 3.472 -21.324 1.00 80.56 88 HIS A N 1
ATOM 749 C CA . HIS A 1 88 ? -6.297 4.190 -22.481 1.00 80.56 88 HIS A CA 1
ATOM 750 C C . HIS A 1 88 ? -6.108 3.478 -23.826 1.00 80.56 88 HIS A C 1
ATOM 752 O O . HIS A 1 88 ? -6.750 3.844 -24.817 1.00 80.56 88 HIS A O 1
ATOM 758 N N . ALA A 1 89 ? -5.263 2.450 -23.887 1.00 79.75 89 ALA A N 1
ATOM 759 C CA . ALA A 1 89 ? -5.068 1.655 -25.086 1.00 79.75 89 ALA A CA 1
ATOM 760 C C . ALA A 1 89 ? -6.331 0.831 -25.387 1.00 79.75 89 ALA A C 1
ATOM 762 O O . ALA A 1 89 ? -6.637 -0.156 -24.717 1.00 79.75 89 ALA A O 1
ATOM 763 N N . LYS A 1 90 ? -7.059 1.204 -26.447 1.00 59.19 90 LYS A N 1
ATOM 764 C CA . LYS A 1 90 ? -8.093 0.344 -27.035 1.00 59.19 90 LYS A CA 1
ATOM 765 C C . LYS A 1 90 ? -7.399 -0.860 -27.663 1.00 59.19 90 LYS A C 1
ATOM 767 O O . LYS A 1 90 ? -6.927 -0.788 -28.796 1.00 59.19 90 LYS A O 1
ATOM 772 N N . LEU A 1 91 ? -7.305 -1.960 -26.919 1.00 59.91 91 LEU A N 1
ATOM 773 C CA . LEU A 1 91 ? -6.906 -3.235 -27.500 1.00 59.91 91 LEU A CA 1
ATOM 774 C C . LEU A 1 91 ? -7.874 -3.540 -28.652 1.00 59.91 91 LEU A C 1
ATOM 776 O O . LEU A 1 91 ? -9.087 -3.496 -28.434 1.00 59.91 91 LEU A O 1
ATOM 780 N N . PRO A 1 92 ? -7.389 -3.824 -29.872 1.00 52.03 92 PRO A N 1
ATOM 781 C CA . PRO A 1 92 ? -8.281 -4.242 -30.937 1.00 52.03 92 PRO A CA 1
ATOM 782 C C . PRO A 1 92 ? -9.000 -5.513 -30.479 1.00 52.03 92 PRO A C 1
ATOM 784 O O . PRO A 1 92 ? -8.344 -6.500 -30.134 1.00 52.03 92 PRO A O 1
ATOM 787 N N . GLU A 1 93 ? -10.337 -5.490 -30.474 1.00 45.12 93 GLU A N 1
ATOM 788 C CA . GLU A 1 93 ? -11.187 -6.670 -30.289 1.00 45.12 93 GLU A CA 1
ATOM 789 C C . GLU A 1 93 ? -10.948 -7.641 -31.452 1.00 45.12 93 GLU A C 1
ATOM 791 O O . GLU A 1 93 ? -11.723 -7.754 -32.397 1.00 45.12 93 GLU A O 1
ATOM 796 N N . LYS A 1 94 ? -9.831 -8.367 -31.427 1.00 43.94 94 LYS A N 1
ATOM 797 C CA . LYS A 1 94 ? -9.711 -9.585 -32.215 1.00 43.94 94 LYS A CA 1
ATOM 798 C C . LYS A 1 94 ? -10.348 -10.688 -31.395 1.00 43.94 94 LYS A C 1
ATOM 800 O O . LYS A 1 94 ? -9.751 -11.156 -30.430 1.00 43.94 94 LYS A O 1
ATOM 805 N N . ILE A 1 95 ? -11.545 -11.099 -31.817 1.00 41.50 95 ILE A N 1
ATOM 806 C CA . ILE A 1 95 ? -12.230 -12.329 -31.405 1.00 41.50 95 ILE A CA 1
ATOM 807 C C . ILE A 1 95 ? -11.211 -13.475 -31.442 1.00 41.50 95 ILE A C 1
ATOM 809 O O . ILE A 1 95 ? -10.879 -14.000 -32.505 1.00 41.50 95 ILE A O 1
ATOM 813 N N . ARG A 1 96 ? -10.636 -13.821 -30.290 1.00 44.34 96 ARG A N 1
ATOM 814 C CA . ARG A 1 96 ? -9.653 -14.898 -30.139 1.00 44.34 96 ARG A CA 1
ATOM 815 C C . ARG A 1 96 ? -9.853 -15.553 -28.777 1.00 44.34 96 ARG A C 1
ATOM 817 O O . ARG A 1 96 ? -10.081 -14.876 -27.783 1.00 44.34 96 ARG A O 1
ATOM 824 N N . LYS A 1 97 ? -9.769 -16.888 -28.754 1.00 41.59 97 LYS A N 1
ATOM 825 C CA . LYS A 1 97 ? -10.167 -17.778 -27.643 1.00 41.59 97 LYS A CA 1
ATOM 826 C C . LYS A 1 97 ? -9.406 -17.573 -26.320 1.00 41.59 97 LYS A C 1
ATOM 828 O O . LYS A 1 97 ? -9.818 -18.135 -25.311 1.00 41.59 97 LYS A O 1
ATOM 833 N N . HIS A 1 98 ? -8.346 -16.761 -26.296 1.00 44.88 98 HIS A N 1
ATOM 834 C CA . HIS A 1 98 ? -7.580 -16.456 -25.088 1.00 44.88 98 HIS A CA 1
ATOM 835 C C . HIS A 1 98 ? -7.253 -14.955 -25.020 1.00 44.88 98 HIS A C 1
ATOM 837 O O . HIS A 1 98 ? -6.543 -14.457 -25.898 1.00 44.88 98 HIS A O 1
ATOM 843 N N . PRO A 1 99 ? -7.740 -14.217 -24.004 1.00 36.84 99 PRO A N 1
ATOM 844 C CA . PRO A 1 99 ? -7.338 -12.835 -23.788 1.00 36.84 99 PRO A CA 1
ATOM 845 C C . PRO A 1 99 ? -5.883 -12.833 -23.312 1.00 36.84 99 PRO A C 1
ATOM 847 O O . PRO A 1 99 ? -5.585 -13.239 -22.187 1.00 36.84 99 PRO A O 1
ATOM 850 N N . HIS A 1 100 ? -4.955 -12.407 -24.168 1.00 47.16 100 HIS A N 1
ATOM 851 C CA . HIS A 1 100 ? -3.594 -12.149 -23.713 1.00 47.16 100 HIS A CA 1
ATOM 852 C C . HIS A 1 100 ? -3.637 -10.989 -22.717 1.00 47.16 100 HIS A C 1
ATOM 854 O O . HIS A 1 100 ? -4.040 -9.878 -23.057 1.00 47.16 100 HIS A O 1
ATOM 860 N N . LYS A 1 101 ? -3.213 -11.254 -21.476 1.00 45.62 101 LYS A N 1
ATOM 861 C CA . LYS A 1 101 ? -2.815 -10.192 -20.550 1.00 45.62 101 LYS A CA 1
ATOM 862 C C . LYS A 1 101 ? -1.727 -9.379 -21.242 1.00 45.62 101 LYS A C 1
ATOM 864 O O . LYS A 1 101 ? -0.761 -9.960 -21.733 1.00 45.62 101 LYS A O 1
ATOM 869 N N . ILE A 1 102 ? -1.895 -8.060 -21.284 1.00 53.19 102 ILE A N 1
ATOM 870 C CA . ILE A 1 102 ? -0.813 -7.162 -21.681 1.00 53.19 102 ILE A CA 1
ATOM 871 C C . ILE A 1 102 ? 0.352 -7.450 -20.739 1.00 53.19 102 ILE A C 1
ATOM 873 O O . ILE A 1 102 ? 0.213 -7.341 -19.518 1.00 53.19 102 ILE A O 1
ATOM 877 N N . ASP A 1 103 ? 1.477 -7.864 -21.310 1.00 57.34 103 ASP A N 1
ATOM 878 C CA . ASP A 1 103 ? 2.702 -8.012 -20.550 1.00 57.34 103 ASP A CA 1
ATOM 879 C C . ASP A 1 103 ? 3.261 -6.617 -20.276 1.00 57.34 103 ASP A C 1
ATOM 881 O O . ASP A 1 103 ? 3.801 -5.954 -21.164 1.00 57.34 103 ASP A O 1
ATOM 885 N N . ILE A 1 104 ? 3.089 -6.167 -19.034 1.00 51.78 104 ILE A N 1
ATOM 886 C CA . ILE A 1 104 ? 3.524 -4.852 -18.559 1.00 51.78 104 ILE A CA 1
ATOM 887 C C . ILE A 1 104 ? 5.039 -4.679 -18.764 1.00 51.78 104 ILE A C 1
ATOM 889 O O . ILE A 1 104 ? 5.490 -3.559 -18.994 1.00 51.78 104 ILE A O 1
ATOM 893 N N . ALA A 1 105 ? 5.818 -5.770 -18.768 1.00 54.69 105 ALA A N 1
ATOM 894 C CA . ALA A 1 105 ? 7.257 -5.726 -19.021 1.00 54.69 105 ALA A CA 1
ATOM 895 C C . ALA A 1 105 ? 7.603 -5.267 -20.450 1.00 54.69 105 ALA A C 1
ATOM 897 O O . ALA A 1 105 ? 8.657 -4.676 -20.668 1.00 54.69 105 ALA A O 1
ATOM 898 N N . ASN A 1 106 ? 6.710 -5.498 -21.417 1.00 52.25 106 ASN A N 1
ATOM 899 C CA . ASN A 1 106 ? 6.943 -5.198 -22.830 1.00 52.25 106 ASN A CA 1
ATOM 900 C C . ASN A 1 106 ? 6.334 -3.864 -23.286 1.00 52.25 106 ASN A C 1
ATOM 902 O O . ASN A 1 106 ? 6.652 -3.395 -24.376 1.00 52.25 106 ASN A O 1
ATOM 906 N N . VAL A 1 107 ? 5.495 -3.217 -22.468 1.00 57.41 107 VAL A N 1
ATOM 907 C CA . VAL A 1 107 ? 4.878 -1.914 -22.791 1.00 57.41 107 VAL A CA 1
ATOM 908 C C . VAL A 1 107 ? 5.916 -0.836 -23.155 1.00 57.41 107 VAL A C 1
ATOM 910 O O . VAL A 1 107 ? 5.711 -0.158 -24.163 1.00 57.41 107 VAL A O 1
ATOM 913 N N . PRO A 1 108 ? 7.064 -0.704 -22.456 1.00 51.44 108 PRO A N 1
ATOM 914 C CA . PRO A 1 108 ? 8.109 0.240 -22.861 1.00 51.44 108 PRO A CA 1
ATOM 915 C C . PRO A 1 108 ? 8.695 -0.064 -24.250 1.00 51.44 108 PRO A C 1
ATOM 917 O O . PRO A 1 108 ? 9.021 0.856 -24.995 1.00 51.44 108 PRO A O 1
ATOM 920 N N . LEU A 1 109 ? 8.791 -1.344 -24.625 1.00 50.22 109 LEU A N 1
ATOM 921 C CA . LEU A 1 109 ? 9.321 -1.781 -25.920 1.00 50.22 109 LEU A CA 1
ATOM 922 C C . LEU A 1 109 ? 8.356 -1.453 -27.071 1.00 50.22 109 LEU A C 1
ATOM 924 O O . LEU A 1 109 ? 8.793 -1.065 -28.151 1.00 50.22 109 LEU A O 1
ATOM 928 N N . PHE A 1 110 ? 7.044 -1.553 -26.827 1.00 46.06 110 PHE A N 1
ATOM 929 C CA . PHE A 1 110 ? 6.013 -1.171 -27.797 1.00 46.06 110 PHE A CA 1
ATOM 930 C C . PHE A 1 110 ? 5.934 0.345 -28.026 1.00 46.06 110 PHE A C 1
ATOM 932 O O . PHE A 1 110 ? 5.584 0.765 -29.124 1.00 46.06 110 PHE A O 1
ATOM 939 N N . LEU A 1 111 ? 6.280 1.158 -27.023 1.00 45.94 111 LEU A N 1
ATOM 94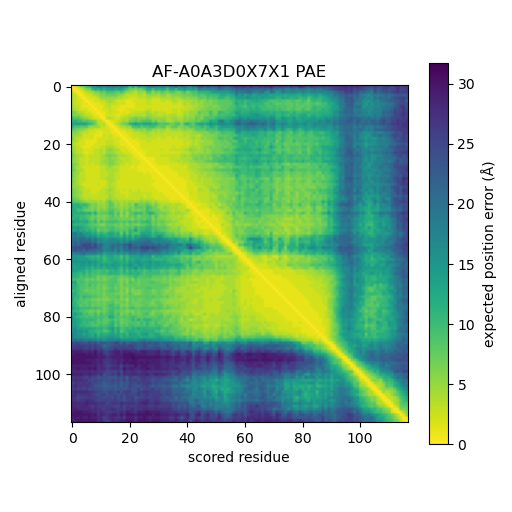0 C CA . LEU A 1 111 ? 6.333 2.622 -27.138 1.00 45.94 111 LEU A CA 1
ATOM 941 C C . LEU A 1 111 ? 7.638 3.129 -27.770 1.00 45.94 111 LEU A C 1
ATOM 943 O O . LEU A 1 111 ? 7.649 4.199 -28.369 1.00 45.94 111 LEU A O 1
ATOM 947 N N . ALA A 1 112 ? 8.731 2.371 -27.643 1.00 42.16 112 ALA A N 1
ATOM 948 C CA . ALA A 1 112 ? 10.036 2.713 -28.211 1.00 42.16 112 ALA A CA 1
ATOM 949 C C . ALA A 1 112 ? 10.221 2.255 -29.671 1.00 42.16 112 ALA A C 1
ATOM 951 O O . ALA A 1 112 ? 11.212 2.618 -30.306 1.00 42.16 112 ALA A O 1
ATOM 952 N N . ALA A 1 113 ? 9.303 1.451 -30.214 1.00 35.28 113 ALA A N 1
ATOM 953 C CA . ALA A 1 113 ? 9.354 1.055 -31.614 1.00 35.28 113 ALA A CA 1
ATOM 954 C C . ALA A 1 113 ? 8.904 2.237 -32.499 1.00 35.28 113 ALA A C 1
ATOM 956 O O . ALA A 1 113 ? 7.797 2.740 -32.299 1.00 35.28 113 ALA A O 1
ATOM 957 N N . PRO A 1 114 ? 9.715 2.690 -33.478 1.00 35.03 114 PRO A N 1
ATOM 958 C CA . PRO A 1 114 ? 9.285 3.737 -34.393 1.00 35.03 114 PRO A CA 1
ATOM 959 C C . PRO A 1 114 ? 8.035 3.266 -35.133 1.00 35.03 114 PRO A C 1
ATOM 961 O O . PRO A 1 114 ? 7.962 2.113 -35.573 1.00 35.03 114 PRO A O 1
ATOM 964 N N . SER A 1 115 ? 7.054 4.159 -35.263 1.00 42.59 115 SER A N 1
ATOM 965 C CA . SER A 1 115 ? 5.909 3.980 -36.147 1.00 42.59 115 SER A CA 1
ATOM 966 C C . SER A 1 115 ? 6.443 3.615 -37.529 1.00 42.59 115 SER A C 1
ATOM 968 O O . SER A 1 115 ? 7.056 4.441 -38.205 1.00 42.59 115 SER A O 1
ATOM 970 N N . ARG A 1 116 ? 6.288 2.345 -37.926 1.00 34.44 116 ARG A N 1
ATOM 971 C CA . ARG A 1 116 ? 6.603 1.949 -39.299 1.00 34.44 116 ARG A CA 1
ATOM 972 C C . ARG A 1 116 ? 5.698 2.752 -40.242 1.00 34.44 116 ARG A C 1
ATOM 974 O O . ARG A 1 116 ? 4.512 2.864 -39.923 1.00 34.44 116 ARG A O 1
ATOM 981 N N . PRO A 1 117 ? 6.257 3.313 -41.330 1.00 39.56 117 PRO A N 1
ATOM 982 C CA . PRO A 1 117 ? 5.482 4.014 -42.349 1.00 39.56 117 PRO A CA 1
ATOM 983 C C . PRO A 1 117 ? 4.459 3.092 -43.019 1.00 39.56 117 PRO A C 1
ATOM 985 O O . PRO A 1 117 ? 4.702 1.860 -43.057 1.00 39.56 117 PRO A O 1
#

pLDDT: mean 76.07, std 18.2, range [34.44, 94.25]

Foldseek 3Di:
DDDDWDWDWDDDPDRDIDIDIHPDDCVVCPNVNVVVVVVVVVVVVVLVVCLCPQVVLVDDPDPDPVVNVVSSVVSVVLSVVLVVCVVPDPDPPPPDPDPDDPRSNCSVVVVPDPDDD

Secondary structure (DSSP, 8-state):
-PPP-EEEEEE-STT-EEEEEE---TTTS-HHHHHHHHHHHHHHHHHHHHHHHHTTTT--S--SHHHHHHHHHHHHHHHHHHHHHHHH--------SS-PPP-TTTHHHHHHS----

Nearest PDB structures (foldseek):
  5x11-assembly1_A  TM=2.908E-01  e=9.254E+00  Bacillus spizizenii str. W23